Protein AF-A0A7X5DEB0-F1 (afdb_monomer_lite)

pLDDT: mean 78.71, std 9.16, range [55.66, 89.0]

Secondary structure (DSSP, 8-state):
--HHHHHHHHHHHHHHHHHHHHHHHHHHS-TT---HHHHHHHHHHHHHHHHHHHHHS-GGG--

Sequence (63 aa):
MNAETFELRDALFSAIHNRTGVEQALGHVTDVSTDYDMRQMLSKVIHDEIEKIQGAIPDEWHN

Structure (mmCIF, N/CA/C/O backbone):
data_AF-A0A7X5DEB0-F1
#
_entry.id   AF-A0A7X5DEB0-F1
#
loop_
_atom_site.group_PDB
_atom_site.id
_atom_site.type_symbol
_atom_site.label_atom_id
_atom_site.label_alt_id
_atom_site.label_comp_id
_atom_site.label_asym_id
_atom_site.label_entity_id
_atom_site.label_seq_id
_atom_site.pdbx_PDB_ins_code
_atom_site.Cartn_x
_atom_site.Cartn_y
_atom_site.Cartn_z
_atom_site.occupancy
_atom_site.B_iso_or_equiv
_atom_site.auth_seq_id
_atom_site.auth_comp_id
_atom_site.auth_asym_id
_atom_site.auth_atom_id
_atom_site.pdbx_PDB_model_num
ATOM 1 N N . MET A 1 1 ? -2.928 4.218 25.493 1.00 59.25 1 MET A N 1
ATOM 2 C CA . MET A 1 1 ? -3.059 3.898 24.056 1.00 59.25 1 MET A CA 1
ATOM 3 C C . MET A 1 1 ? -3.903 2.643 23.955 1.00 59.25 1 MET A C 1
ATOM 5 O O . MET A 1 1 ? -3.593 1.693 24.666 1.00 59.25 1 MET A O 1
ATOM 9 N N . ASN A 1 2 ? -4.994 2.679 23.188 1.00 80.44 2 ASN A N 1
ATOM 10 C CA . ASN A 1 2 ? -5.831 1.510 22.890 1.00 80.44 2 ASN A CA 1
ATOM 11 C C . ASN A 1 2 ? -5.178 0.659 21.778 1.00 80.44 2 ASN A C 1
ATOM 13 O O . ASN A 1 2 ? -4.243 1.122 21.121 1.00 80.44 2 ASN A O 1
ATOM 17 N N . ALA A 1 3 ? -5.627 -0.590 21.616 1.00 83.75 3 ALA A N 1
ATOM 18 C CA . ALA A 1 3 ? -5.068 -1.545 20.650 1.00 83.75 3 ALA A CA 1
ATOM 19 C C . ALA A 1 3 ? -5.093 -1.007 19.208 1.00 83.75 3 ALA A C 1
ATOM 21 O O . ALA A 1 3 ? -4.092 -1.089 18.508 1.00 83.75 3 ALA A O 1
ATOM 22 N N . GLU A 1 4 ? -6.173 -0.329 18.832 1.00 79.19 4 GLU A N 1
ATOM 23 C CA . GLU A 1 4 ? -6.363 0.284 17.513 1.00 79.19 4 GLU A CA 1
ATOM 24 C C . GLU A 1 4 ? -5.292 1.343 17.195 1.00 79.19 4 GLU A C 1
ATOM 26 O O . GLU A 1 4 ? -4.773 1.407 16.084 1.00 79.19 4 GLU A O 1
ATOM 31 N N . THR A 1 5 ? -4.869 2.139 18.190 1.00 83.88 5 THR A N 1
ATOM 32 C CA . THR A 1 5 ? -3.759 3.091 18.000 1.00 83.88 5 THR A CA 1
ATOM 33 C C . THR A 1 5 ? -2.443 2.363 17.715 1.00 83.88 5 THR A C 1
ATOM 35 O O . THR A 1 5 ? -1.607 2.876 16.973 1.00 83.88 5 THR A O 1
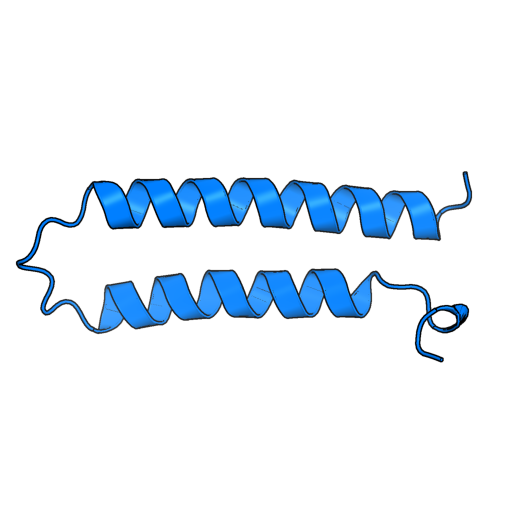ATOM 38 N N . PHE A 1 6 ? -2.219 1.190 18.318 1.00 85.88 6 PHE A N 1
ATOM 39 C CA . PHE A 1 6 ? -1.020 0.393 18.050 1.00 85.88 6 PHE A CA 1
ATOM 40 C C . PHE A 1 6 ? -1.067 -0.245 16.661 1.00 85.88 6 PHE A C 1
ATOM 42 O O . PHE A 1 6 ? -0.066 -0.180 15.955 1.00 85.88 6 PHE A O 1
ATOM 49 N N . GLU A 1 7 ? -2.218 -0.772 16.247 1.00 85.44 7 GLU A N 1
ATOM 50 C CA . GLU A 1 7 ? -2.417 -1.353 14.913 1.00 85.44 7 GLU A CA 1
ATOM 51 C C . GLU A 1 7 ? -2.206 -0.316 13.808 1.00 85.44 7 GLU A C 1
ATOM 53 O O . GLU A 1 7 ? -1.422 -0.550 12.886 1.00 85.44 7 GLU A O 1
ATOM 58 N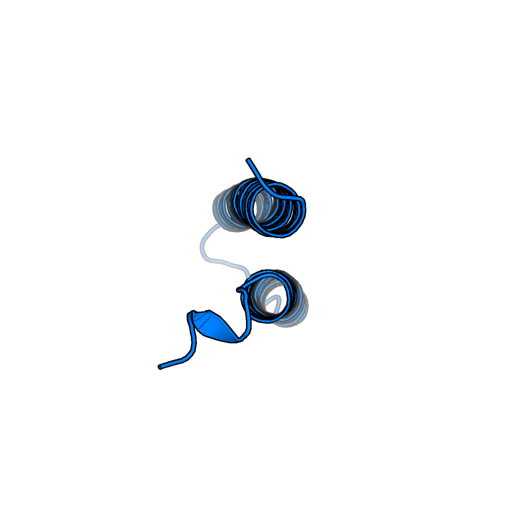 N . LEU A 1 8 ? -2.793 0.877 13.949 1.00 85.12 8 LEU A N 1
ATOM 59 C CA . LEU A 1 8 ? -2.570 1.973 13.010 1.00 85.12 8 LEU A CA 1
ATOM 60 C C . LEU A 1 8 ? -1.103 2.414 12.987 1.00 85.12 8 LEU A C 1
ATOM 62 O O . LEU A 1 8 ? -0.528 2.630 11.920 1.00 85.12 8 LEU A O 1
ATOM 66 N N . ARG A 1 9 ? -0.471 2.549 14.158 1.00 86.94 9 ARG A N 1
ATOM 67 C CA . ARG A 1 9 ? 0.942 2.934 14.250 1.00 86.94 9 ARG 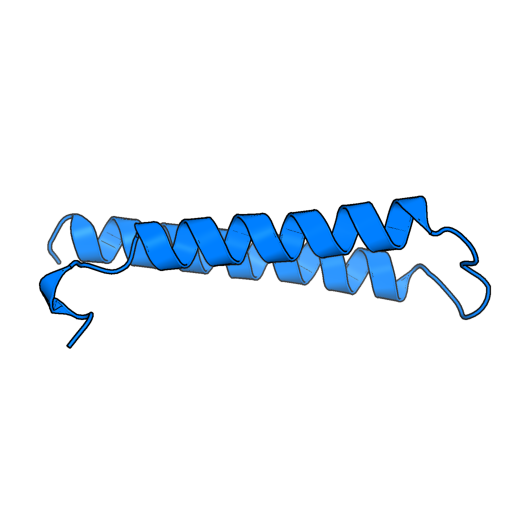A CA 1
ATOM 68 C C . ARG A 1 9 ? 1.833 1.917 13.539 1.00 86.94 9 ARG A C 1
ATOM 70 O O . ARG A 1 9 ? 2.720 2.315 12.788 1.00 86.94 9 ARG A O 1
ATOM 77 N N . ASP A 1 10 ? 1.611 0.630 13.769 1.00 89.00 10 ASP A N 1
ATOM 78 C CA . ASP A 1 10 ? 2.417 -0.433 13.178 1.00 89.00 10 ASP A CA 1
ATOM 79 C C . ASP A 1 10 ? 2.176 -0.527 11.656 1.00 89.00 10 ASP A C 1
ATOM 81 O O . ASP A 1 10 ? 3.140 -0.655 10.895 1.00 89.00 10 ASP A O 1
ATOM 85 N N . ALA A 1 11 ? 0.934 -0.332 11.190 1.00 87.81 11 ALA A N 1
ATOM 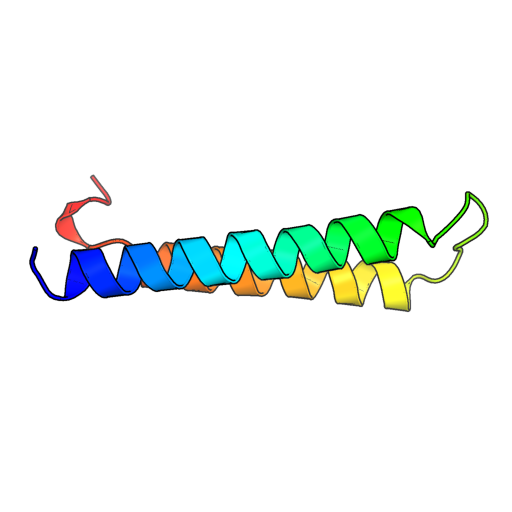86 C CA . ALA A 1 11 ? 0.608 -0.218 9.765 1.00 87.81 11 ALA A CA 1
ATOM 87 C C . ALA A 1 11 ? 1.323 0.973 9.101 1.00 87.81 11 ALA A C 1
ATOM 89 O O . ALA A 1 11 ? 1.921 0.824 8.034 1.00 87.81 11 ALA A O 1
ATOM 90 N N . LEU A 1 12 ? 1.344 2.139 9.756 1.00 87.44 12 LEU A N 1
ATOM 91 C CA . LEU A 1 12 ? 2.065 3.319 9.270 1.00 87.44 12 LEU A CA 1
ATOM 92 C C . LEU A 1 12 ? 3.582 3.083 9.211 1.00 87.44 12 LEU A C 1
ATOM 94 O O . LEU A 1 12 ? 4.217 3.452 8.222 1.00 87.44 12 LEU A O 1
ATOM 98 N N . PHE A 1 13 ? 4.175 2.452 10.231 1.00 88.69 13 PHE A N 1
ATOM 99 C CA . PHE A 1 13 ? 5.606 2.120 10.222 1.00 88.69 13 PHE A CA 1
ATOM 100 C C . PHE A 1 13 ? 5.966 1.142 9.100 1.00 88.69 13 PHE A C 1
ATOM 102 O O . PHE A 1 13 ? 6.956 1.369 8.400 1.00 88.69 13 PHE A O 1
ATOM 109 N N . SER A 1 14 ? 5.160 0.094 8.904 1.00 86.56 14 SER A N 1
ATOM 110 C CA . SER A 1 14 ? 5.319 -0.851 7.791 1.00 86.56 14 SER A CA 1
ATOM 111 C C . SER A 1 14 ? 5.272 -0.129 6.444 1.00 86.56 14 SER A C 1
ATOM 113 O O . SER A 1 14 ? 6.188 -0.270 5.633 1.00 86.56 14 SER A O 1
ATOM 115 N N . ALA A 1 15 ? 4.264 0.719 6.235 1.00 86.25 15 ALA A N 1
ATOM 116 C CA . ALA A 1 15 ? 4.083 1.432 4.978 1.00 86.25 15 ALA A CA 1
ATOM 117 C C . ALA A 1 15 ? 5.228 2.407 4.678 1.00 86.25 15 ALA A C 1
ATOM 119 O O . ALA A 1 15 ? 5.705 2.471 3.544 1.00 86.25 15 ALA A O 1
ATOM 120 N N . ILE A 1 16 ? 5.719 3.135 5.687 1.00 84.31 16 ILE A N 1
ATOM 121 C CA . ILE A 1 16 ? 6.883 4.024 5.542 1.00 84.31 16 ILE A CA 1
ATOM 122 C C . ILE A 1 16 ? 8.131 3.219 5.163 1.00 84.31 16 ILE A C 1
ATOM 124 O O . ILE A 1 16 ? 8.882 3.627 4.271 1.00 84.31 16 ILE A O 1
ATOM 128 N N . HIS A 1 17 ? 8.350 2.070 5.807 1.00 86.69 17 HIS A N 1
ATOM 129 C CA . HIS A 1 17 ? 9.487 1.204 5.507 1.00 86.69 17 HIS A CA 1
ATOM 130 C C . HIS A 1 17 ? 9.418 0.658 4.075 1.00 86.69 17 HIS A C 1
ATOM 132 O O . HIS A 1 17 ? 10.378 0.788 3.313 1.00 86.69 17 HIS A O 1
ATOM 138 N N . ASN A 1 18 ? 8.258 0.136 3.675 1.00 83.81 18 ASN A N 1
ATOM 139 C CA . ASN A 1 18 ? 8.046 -0.434 2.347 1.00 83.81 18 ASN A CA 1
ATOM 140 C C . ASN A 1 18 ? 8.153 0.632 1.254 1.00 83.81 18 ASN A C 1
ATOM 142 O O . ASN A 1 18 ? 8.815 0.411 0.240 1.00 83.81 18 ASN A O 1
ATOM 146 N N . ARG A 1 19 ? 7.607 1.831 1.488 1.00 84.06 19 ARG A N 1
ATOM 147 C CA . ARG A 1 19 ? 7.767 2.965 0.575 1.00 84.06 19 ARG A CA 1
ATOM 148 C C . ARG A 1 19 ? 9.228 3.392 0.434 1.00 84.06 19 ARG A C 1
ATOM 150 O O . ARG A 1 19 ? 9.664 3.654 -0.681 1.00 84.06 19 ARG A O 1
ATOM 157 N N . THR A 1 20 ? 9.991 3.408 1.526 1.00 80.88 20 THR A N 1
ATOM 158 C CA . THR A 1 20 ? 11.435 3.697 1.478 1.00 80.88 20 THR A CA 1
ATOM 159 C C . THR A 1 20 ? 12.173 2.670 0.613 1.00 80.88 20 THR A C 1
ATOM 161 O O . THR A 1 20 ? 13.005 3.046 -0.211 1.00 80.88 20 THR A O 1
ATOM 164 N N . GLY A 1 21 ? 11.838 1.381 0.742 1.00 82.69 21 GLY A N 1
ATOM 165 C CA . GLY A 1 21 ? 12.389 0.320 -0.107 1.00 82.69 21 GLY A CA 1
ATOM 166 C C . GLY A 1 21 ? 12.024 0.484 -1.587 1.00 82.69 21 GLY A C 1
ATOM 167 O O . GLY A 1 21 ? 12.878 0.314 -2.456 1.00 82.69 21 GLY A O 1
ATOM 168 N N . VAL A 1 22 ? 10.782 0.886 -1.882 1.00 83.56 22 VAL A N 1
ATOM 169 C CA . VAL A 1 22 ? 10.329 1.207 -3.246 1.00 83.56 22 VAL A CA 1
ATOM 170 C C . VAL A 1 22 ? 1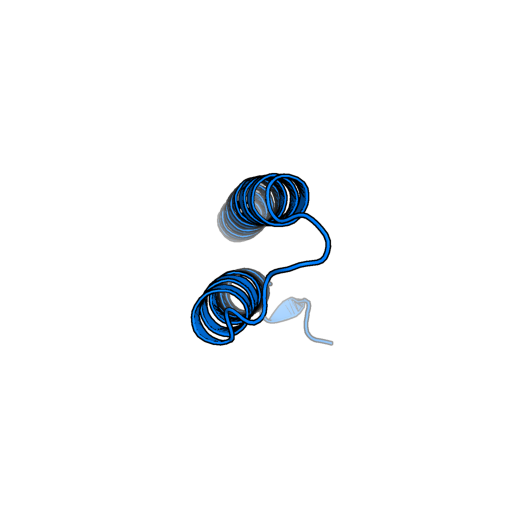1.080 2.413 -3.815 1.00 83.56 22 VAL A C 1
ATOM 172 O O . VAL A 1 22 ? 11.552 2.349 -4.946 1.00 83.56 22 VAL A O 1
ATOM 175 N N . GLU A 1 23 ? 11.241 3.493 -3.047 1.00 76.69 23 GLU A N 1
ATOM 176 C CA . GLU A 1 23 ? 11.994 4.684 -3.467 1.00 76.69 23 GLU A CA 1
ATOM 177 C C . GLU A 1 23 ? 13.472 4.355 -3.728 1.00 76.69 23 GLU A C 1
ATOM 179 O O . GLU A 1 23 ? 14.035 4.803 -4.726 1.00 76.69 23 GLU A O 1
ATOM 184 N N . GLN A 1 24 ? 14.087 3.509 -2.896 1.00 79.12 24 GLN A N 1
ATOM 185 C CA . GLN A 1 24 ? 15.436 2.996 -3.140 1.00 79.12 24 GLN A CA 1
ATOM 186 C C . GLN A 1 24 ? 15.500 2.168 -4.425 1.00 79.12 24 GLN A C 1
ATOM 188 O O . GLN A 1 24 ? 16.381 2.412 -5.248 1.00 79.12 24 GLN A O 1
ATOM 193 N N . ALA A 1 25 ? 14.568 1.233 -4.628 1.00 78.38 25 ALA A N 1
ATOM 194 C CA . ALA A 1 25 ? 14.511 0.413 -5.835 1.00 78.38 25 ALA A CA 1
ATOM 195 C C . ALA A 1 25 ? 14.358 1.282 -7.094 1.00 78.38 25 ALA A C 1
ATOM 197 O O . ALA A 1 25 ? 15.114 1.107 -8.044 1.00 78.38 25 ALA A O 1
ATOM 198 N N . LEU A 1 26 ? 13.467 2.278 -7.068 1.00 72.75 26 LEU A N 1
ATOM 199 C CA . LEU A 1 26 ? 13.300 3.250 -8.153 1.00 72.75 26 LEU A CA 1
ATOM 200 C C . LEU A 1 26 ? 14.549 4.112 -8.370 1.00 72.75 26 LEU A C 1
ATOM 202 O O . LEU A 1 26 ? 14.891 4.395 -9.509 1.00 72.75 26 LEU A O 1
ATOM 206 N N . GLY A 1 27 ? 15.267 4.493 -7.311 1.00 67.94 27 GLY A N 1
ATOM 207 C CA . GLY A 1 27 ? 16.519 5.248 -7.427 1.00 67.94 27 GLY A CA 1
ATOM 208 C C . GLY A 1 27 ? 17.660 4.468 -8.093 1.00 67.94 27 GLY A C 1
ATOM 209 O O . GLY A 1 27 ? 18.559 5.075 -8.670 1.00 67.94 27 GLY A O 1
ATOM 210 N N . HIS A 1 28 ? 17.625 3.131 -8.049 1.00 67.50 28 HIS A N 1
ATOM 211 C CA . HIS A 1 28 ? 18.584 2.267 -8.756 1.00 67.50 28 HIS A CA 1
ATOM 212 C C . HIS A 1 28 ? 18.197 2.040 -10.220 1.00 67.50 28 HIS A C 1
ATOM 214 O O . HIS A 1 28 ? 19.006 1.574 -11.024 1.00 67.50 28 HIS A O 1
ATOM 220 N N . VAL A 1 29 ? 16.962 2.382 -10.570 1.00 64.75 29 VAL A N 1
ATOM 221 C CA . VAL A 1 29 ? 16.419 2.272 -11.910 1.00 64.75 29 VAL A CA 1
ATOM 222 C C . VAL A 1 29 ? 16.671 3.597 -12.623 1.00 64.75 29 VAL A C 1
ATOM 224 O O . VAL A 1 29 ? 15.888 4.536 -12.541 1.00 64.75 29 VAL A O 1
ATOM 227 N N . THR A 1 30 ? 17.807 3.693 -13.310 1.00 62.31 30 THR A N 1
ATOM 228 C CA . THR A 1 30 ? 18.095 4.823 -14.206 1.00 62.31 30 THR A CA 1
ATOM 229 C C . THR A 1 30 ? 17.123 4.830 -15.400 1.00 62.31 30 THR A C 1
ATOM 231 O O . THR A 1 30 ? 16.410 3.846 -15.610 1.00 62.31 30 THR A O 1
ATOM 234 N N . ASP A 1 31 ? 17.085 5.928 -16.175 1.00 56.28 31 ASP A N 1
ATOM 235 C CA . ASP A 1 31 ? 16.113 6.305 -17.239 1.00 56.28 31 ASP A CA 1
ATOM 236 C C . ASP A 1 31 ? 15.736 5.242 -18.309 1.00 56.28 31 ASP A C 1
ATOM 238 O O . ASP A 1 31 ? 14.949 5.513 -19.215 1.00 56.28 31 ASP A O 1
ATOM 242 N N . VAL A 1 32 ? 16.264 4.019 -18.234 1.00 55.66 32 VAL A N 1
ATOM 243 C CA . VAL A 1 32 ? 16.133 2.952 -19.236 1.00 55.66 32 VAL A CA 1
ATOM 244 C C . VAL A 1 32 ? 15.227 1.790 -18.794 1.00 55.66 32 VAL A C 1
ATOM 246 O O . VAL A 1 32 ? 15.146 0.788 -19.506 1.00 55.66 32 VAL A O 1
ATOM 249 N N . SER A 1 33 ? 14.493 1.866 -17.672 1.00 56.31 33 SER A N 1
ATOM 250 C CA . SER A 1 33 ? 13.505 0.808 -17.388 1.00 56.31 33 SER A CA 1
ATOM 251 C C . SER A 1 33 ? 12.265 0.941 -18.270 1.00 56.31 33 SER A C 1
ATOM 253 O O . SER A 1 33 ? 11.276 1.614 -17.973 1.00 56.31 33 SER A O 1
ATOM 255 N N . THR A 1 34 ? 12.309 0.206 -19.372 1.00 57.09 34 THR A N 1
ATOM 256 C CA . THR A 1 34 ? 11.129 -0.275 -20.099 1.00 57.09 34 THR A CA 1
ATOM 257 C C . THR A 1 34 ? 10.456 -1.450 -19.379 1.00 57.09 34 THR A C 1
ATOM 259 O O . THR A 1 34 ? 9.500 -2.021 -19.896 1.00 57.09 34 THR A O 1
ATOM 262 N N . ASP A 1 35 ? 10.929 -1.788 -18.175 1.00 69.81 35 ASP A N 1
ATOM 263 C CA . ASP A 1 35 ? 10.495 -2.937 -17.394 1.00 69.81 35 ASP A CA 1
ATOM 264 C C . ASP A 1 35 ? 9.139 -2.664 -16.723 1.00 69.81 35 ASP A C 1
ATOM 266 O O . ASP A 1 35 ? 9.022 -2.213 -15.578 1.00 69.81 35 ASP A O 1
ATOM 270 N N . TYR A 1 36 ? 8.089 -2.843 -17.523 1.00 68.56 36 TYR A N 1
ATOM 271 C CA . TYR A 1 36 ? 6.690 -2.711 -17.133 1.00 68.56 36 TYR A CA 1
ATOM 272 C C . TYR A 1 36 ? 6.357 -3.563 -15.902 1.00 68.56 36 TYR A C 1
ATOM 274 O O . TYR A 1 36 ? 5.613 -3.107 -15.030 1.00 68.56 36 TYR A O 1
ATOM 282 N N . ASP A 1 37 ? 6.973 -4.740 -15.789 1.00 75.12 37 ASP A N 1
ATOM 283 C CA . ASP A 1 37 ? 6.766 -5.670 -14.681 1.00 75.12 37 ASP A CA 1
ATOM 284 C C . ASP A 1 37 ? 7.285 -5.083 -13.365 1.00 75.12 37 ASP A C 1
ATOM 286 O O . ASP A 1 37 ? 6.605 -5.149 -12.340 1.00 75.12 37 ASP A O 1
ATOM 290 N N . MET A 1 38 ? 8.433 -4.398 -13.396 1.00 76.50 38 MET A N 1
ATOM 291 C CA . MET A 1 38 ? 8.959 -3.701 -12.222 1.00 76.50 38 MET A CA 1
ATOM 292 C C . MET A 1 38 ? 8.040 -2.552 -11.787 1.00 76.50 38 MET A C 1
ATOM 294 O O . MET A 1 38 ? 7.764 -2.393 -10.597 1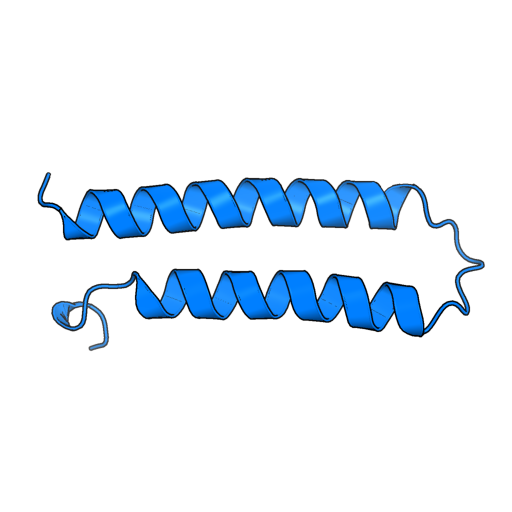.00 76.50 38 MET A O 1
ATOM 298 N N . ARG A 1 39 ? 7.508 -1.769 -12.734 1.00 74.56 39 ARG A N 1
ATOM 299 C CA . ARG A 1 39 ? 6.565 -0.681 -12.415 1.00 74.56 39 ARG A CA 1
ATOM 300 C C . ARG A 1 39 ? 5.261 -1.215 -11.828 1.00 74.56 39 ARG A C 1
ATOM 302 O O . ARG A 1 39 ? 4.774 -0.655 -10.848 1.00 74.56 39 ARG A O 1
ATOM 309 N N . GLN A 1 40 ? 4.715 -2.297 -12.387 1.00 77.69 40 GLN A N 1
ATOM 310 C CA . GLN A 1 40 ? 3.528 -2.950 -11.835 1.00 77.69 40 GLN A CA 1
ATOM 311 C C . GLN A 1 40 ? 3.785 -3.508 -10.435 1.00 77.69 40 GLN A C 1
ATOM 313 O O . GLN A 1 40 ? 2.971 -3.292 -9.539 1.00 77.69 40 GLN A O 1
ATOM 318 N N . MET A 1 41 ? 4.923 -4.174 -10.227 1.00 83.69 41 MET A N 1
ATOM 319 C CA . MET A 1 41 ? 5.297 -4.723 -8.927 1.00 83.69 41 MET A CA 1
ATOM 320 C C . MET A 1 41 ? 5.386 -3.621 -7.864 1.00 83.69 41 MET A C 1
ATOM 322 O O . MET A 1 41 ? 4.786 -3.745 -6.800 1.00 83.69 41 MET A O 1
ATOM 326 N N . LEU A 1 42 ? 6.075 -2.516 -8.157 1.00 82.00 42 LEU A N 1
ATOM 327 C CA . LEU A 1 42 ? 6.224 -1.403 -7.215 1.00 82.00 42 LEU A CA 1
ATOM 328 C C . LEU A 1 42 ? 4.897 -0.668 -6.978 1.00 82.00 42 LEU A C 1
ATOM 330 O O . LEU A 1 42 ? 4.583 -0.319 -5.842 1.00 82.00 42 LEU A O 1
ATOM 334 N N . SER A 1 43 ? 4.082 -0.493 -8.023 1.00 79.62 43 SER A N 1
ATOM 335 C CA . SER A 1 43 ? 2.730 0.059 -7.890 1.00 79.62 43 SER A CA 1
ATOM 336 C C . SER A 1 43 ? 1.844 -0.817 -7.004 1.00 79.62 43 SER A C 1
ATOM 338 O O . SER A 1 43 ? 1.068 -0.285 -6.213 1.00 79.62 43 SER A O 1
ATOM 340 N N . LYS A 1 44 ? 1.960 -2.145 -7.118 1.00 83.56 44 LYS A N 1
ATOM 341 C CA . LYS A 1 44 ? 1.231 -3.096 -6.277 1.00 83.56 44 LYS A CA 1
ATOM 342 C C . LYS A 1 44 ? 1.666 -2.994 -4.817 1.00 83.56 44 LYS A C 1
ATOM 344 O O . LYS A 1 44 ? 0.808 -2.910 -3.954 1.00 83.56 44 LYS A O 1
ATOM 349 N N . VAL A 1 45 ? 2.972 -2.913 -4.546 1.00 85.94 45 VAL A N 1
ATOM 350 C CA . VAL A 1 45 ? 3.485 -2.728 -3.176 1.00 85.94 45 VAL A CA 1
ATOM 351 C C . VAL A 1 45 ? 2.907 -1.463 -2.538 1.00 85.94 45 VAL A C 1
ATOM 353 O O . VAL A 1 45 ? 2.449 -1.512 -1.403 1.00 85.94 45 VAL A O 1
ATOM 356 N N . ILE A 1 46 ? 2.871 -0.341 -3.264 1.00 83.81 46 ILE A N 1
ATOM 357 C CA . ILE A 1 46 ? 2.270 0.900 -2.749 1.00 83.81 46 ILE A CA 1
ATOM 358 C C . ILE A 1 46 ? 0.769 0.719 -2.483 1.00 83.81 46 ILE A C 1
ATOM 360 O O . ILE A 1 46 ? 0.277 1.169 -1.451 1.00 83.81 46 ILE A O 1
ATOM 364 N N . HIS A 1 47 ? 0.046 0.073 -3.399 1.00 81.88 47 HIS A N 1
ATOM 365 C CA . HIS A 1 47 ? -1.388 -0.169 -3.256 1.00 81.88 47 HIS A CA 1
ATOM 366 C C . HIS A 1 47 ? -1.710 -1.038 -2.032 1.00 81.88 47 HIS A C 1
ATOM 368 O O . HIS A 1 47 ? -2.532 -0.639 -1.211 1.00 81.88 47 HIS A O 1
ATOM 374 N N . ASP A 1 48 ? -0.999 -2.155 -1.861 1.00 87.06 48 ASP A N 1
ATOM 375 C CA . ASP A 1 48 ? -1.187 -3.080 -0.740 1.00 87.06 48 ASP A CA 1
ATOM 376 C C . ASP A 1 48 ? -0.909 -2.383 0.617 1.00 87.06 48 ASP A C 1
ATOM 378 O O . ASP A 1 48 ? -1.577 -2.662 1.612 1.00 87.06 48 ASP A O 1
ATOM 382 N N . GLU A 1 49 ? 0.046 -1.444 0.688 1.00 85.50 49 GLU A N 1
ATOM 383 C CA . GLU A 1 49 ? 0.276 -0.651 1.909 1.00 85.50 49 GLU A CA 1
ATOM 384 C C . GLU A 1 49 ? -0.837 0.371 2.183 1.00 85.50 49 GLU A C 1
ATOM 386 O O . GLU A 1 49 ? -1.186 0.590 3.343 1.00 85.50 49 GLU A O 1
ATOM 391 N N . ILE A 1 50 ? -1.425 0.978 1.145 1.00 80.12 50 ILE A N 1
ATOM 392 C CA . ILE A 1 50 ? -2.579 1.878 1.303 1.00 80.12 50 ILE A CA 1
ATOM 393 C C . ILE A 1 50 ? -3.775 1.106 1.865 1.00 80.12 50 ILE A C 1
ATOM 395 O O . ILE A 1 50 ? -4.400 1.585 2.809 1.00 80.12 50 ILE A O 1
ATOM 399 N N . GLU A 1 51 ? -4.061 -0.087 1.339 1.00 86.69 51 GLU A N 1
ATOM 400 C CA . GLU A 1 51 ? -5.150 -0.935 1.841 1.00 86.69 51 GLU A CA 1
ATOM 401 C C . GLU A 1 51 ? -4.930 -1.335 3.306 1.00 86.69 51 GLU A C 1
ATOM 403 O O . GLU A 1 51 ? -5.858 -1.254 4.112 1.00 86.69 51 GLU A O 1
ATOM 408 N N . LYS A 1 52 ? -3.696 -1.695 3.689 1.00 85.75 52 LYS A N 1
ATOM 409 C CA . LYS A 1 52 ? -3.354 -1.998 5.090 1.00 85.75 52 LYS A CA 1
ATOM 410 C C . LYS A 1 52 ? -3.553 -0.802 6.012 1.00 85.75 52 LYS A C 1
ATOM 412 O O . LYS A 1 52 ? -4.085 -0.975 7.103 1.00 85.75 52 LYS A O 1
ATOM 417 N N . ILE A 1 53 ? -3.132 0.397 5.596 1.00 85.00 53 ILE A N 1
ATOM 418 C CA . ILE A 1 53 ? -3.364 1.615 6.382 1.00 85.00 53 ILE A CA 1
ATOM 419 C C . ILE A 1 53 ? -4.866 1.857 6.517 1.00 85.00 53 ILE A C 1
ATOM 421 O O . ILE A 1 53 ? -5.333 2.068 7.629 1.00 85.00 53 ILE A O 1
ATOM 425 N N . GLN A 1 54 ? -5.618 1.803 5.415 1.00 82.31 54 GLN A N 1
ATOM 426 C CA . GLN A 1 54 ? -7.065 2.025 5.426 1.00 82.31 54 GLN A CA 1
ATOM 427 C C . GLN A 1 54 ? -7.795 1.032 6.333 1.00 82.31 54 GLN A C 1
ATOM 429 O O . GLN A 1 54 ? -8.660 1.452 7.088 1.00 82.31 54 GLN A O 1
ATOM 434 N N . GLY A 1 55 ? -7.415 -0.248 6.310 1.00 84.06 55 GLY A N 1
ATOM 435 C CA . GLY A 1 55 ? -7.994 -1.270 7.186 1.00 84.06 55 GLY A CA 1
ATOM 436 C C . GLY A 1 55 ? -7.583 -1.161 8.659 1.00 84.06 55 GLY A C 1
ATOM 437 O O . GLY A 1 55 ? -8.234 -1.761 9.505 1.00 84.06 55 GLY A O 1
ATOM 438 N N . ALA A 1 56 ? -6.518 -0.417 8.971 1.00 85.31 56 ALA A N 1
ATOM 439 C CA . ALA A 1 56 ? -6.068 -0.162 10.339 1.00 85.31 56 ALA A CA 1
ATOM 440 C C . ALA A 1 56 ? -6.594 1.169 10.909 1.00 85.31 56 ALA A C 1
ATOM 442 O O . ALA A 1 56 ? -6.358 1.466 12.081 1.00 85.31 56 ALA A O 1
ATOM 443 N N . ILE A 1 57 ? -7.266 1.997 10.099 1.00 83.38 57 ILE A N 1
ATOM 444 C CA . ILE A 1 57 ? -7.939 3.203 10.590 1.00 83.38 57 ILE A CA 1
ATOM 445 C C . ILE A 1 57 ? -9.199 2.762 11.354 1.00 83.38 57 ILE A C 1
ATOM 447 O O . ILE A 1 57 ? -9.985 1.984 10.819 1.00 83.38 57 ILE A O 1
ATOM 451 N N . PRO A 1 58 ? -9.418 3.247 12.589 1.00 82.19 58 PRO A N 1
ATOM 452 C CA . PRO A 1 58 ? -10.636 2.937 13.331 1.00 82.19 58 PRO A CA 1
ATOM 453 C C . PRO A 1 58 ? -11.887 3.423 12.591 1.00 82.19 58 PRO A C 1
ATOM 455 O O . PRO A 1 58 ? -11.919 4.568 12.136 1.00 82.19 58 PRO A O 1
ATOM 458 N N . ASP A 1 59 ? -12.946 2.607 12.562 1.00 82.06 59 ASP A N 1
ATOM 459 C CA . ASP A 1 59 ? -14.250 2.940 11.954 1.00 82.06 59 ASP A CA 1
ATOM 460 C C . ASP A 1 59 ? -14.791 4.302 12.425 1.00 82.06 59 ASP A C 1
ATOM 462 O O . ASP A 1 59 ? -15.371 5.069 11.659 1.00 82.06 59 ASP A O 1
ATOM 466 N N . GLU A 1 60 ? -14.527 4.645 13.687 1.00 80.81 60 GLU A N 1
ATOM 467 C CA . GLU A 1 60 ? -14.915 5.906 14.326 1.00 80.81 60 GLU A CA 1
ATOM 468 C C . GLU A 1 60 ? -14.308 7.155 13.658 1.00 80.81 60 GLU A C 1
ATOM 470 O O . GLU A 1 60 ? -14.788 8.273 13.857 1.00 80.81 60 GLU A O 1
ATOM 475 N N . TRP A 1 61 ? -13.214 6.991 12.910 1.00 78.75 61 TRP A N 1
ATOM 476 C CA . TRP A 1 61 ? -12.461 8.079 12.280 1.00 78.75 61 TRP A CA 1
ATOM 477 C C . TRP A 1 61 ? -12.870 8.308 10.819 1.00 78.75 61 TRP A C 1
ATOM 479 O O . TRP A 1 61 ? -12.454 9.306 10.231 1.00 78.75 61 TRP A O 1
ATOM 489 N N . HIS A 1 62 ? -13.708 7.439 10.245 1.00 72.38 62 HIS A N 1
ATOM 490 C CA . HIS A 1 62 ? -14.169 7.495 8.852 1.00 72.38 62 HIS A CA 1
ATOM 491 C C . HIS A 1 62 ? -15.311 8.506 8.583 1.00 72.38 62 HIS A C 1
ATOM 493 O O . HIS A 1 62 ? -15.978 8.378 7.558 1.00 72.38 62 HIS A O 1
ATOM 499 N N . ASN A 1 63 ? -15.530 9.487 9.476 1.00 58.44 63 ASN A N 1
ATOM 500 C CA . ASN A 1 63 ? -16.599 10.508 9.401 1.00 58.44 63 ASN A CA 1
ATOM 501 C C . ASN A 1 63 ? -16.856 11.083 7.999 1.00 58.44 63 ASN A C 1
ATOM 503 O O . ASN A 1 63 ? -15.897 11.602 7.381 1.00 58.44 63 ASN A O 1
#

Foldseek 3Di:
DDPLVVQLVVLVVVLVVLVVVLVVVVVVDPPPPPPPVNVVVSVVSNVVSVVSNVVSDDPVPPD

Radius of gyration: 14.89 Å; chains: 1; bounding box: 35×16×44 Å